Protein AF-A0A2R6AFV0-F1 (afdb_monomer_lite)

Structure (mmCIF, N/CA/C/O backbone):
data_AF-A0A2R6AFV0-F1
#
_entry.id   AF-A0A2R6AFV0-F1
#
loop_
_atom_site.group_PDB
_atom_site.id
_atom_site.type_symbol
_atom_site.label_atom_id
_atom_site.label_alt_id
_atom_site.label_comp_id
_atom_site.label_asym_id
_atom_site.label_entity_id
_atom_site.label_seq_id
_atom_site.pdbx_PDB_ins_code
_atom_site.Cartn_x
_atom_site.Cartn_y
_atom_site.Cartn_z
_atom_site.occupancy
_atom_site.B_iso_or_equiv
_atom_site.auth_seq_id
_atom_site.auth_comp_id
_atom_site.auth_asym_id
_atom_site.auth_atom_id
_atom_site.pdbx_PDB_model_num
ATOM 1 N N . MET A 1 1 ? 17.654 -9.775 -29.555 1.00 35.78 1 M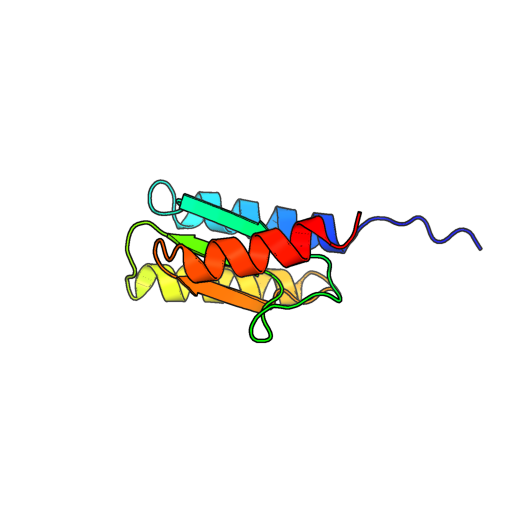ET A N 1
ATOM 2 C CA . MET A 1 1 ? 17.684 -9.976 -28.093 1.00 35.78 1 MET A CA 1
ATOM 3 C C . MET A 1 1 ? 16.243 -9.903 -27.625 1.00 35.78 1 MET A C 1
ATOM 5 O O . MET A 1 1 ? 15.676 -8.821 -27.620 1.00 35.78 1 MET A O 1
ATOM 9 N N . TYR A 1 2 ? 15.601 -11.047 -27.396 1.00 27.02 2 TYR A N 1
ATOM 10 C CA . TYR A 1 2 ? 14.215 -11.068 -26.934 1.00 27.02 2 TYR A CA 1
ATOM 11 C C . TYR A 1 2 ? 14.236 -10.760 -25.439 1.00 27.02 2 TYR A C 1
ATOM 13 O O . TYR A 1 2 ? 14.679 -11.591 -24.649 1.00 27.02 2 TYR A O 1
ATOM 21 N N . LYS A 1 3 ? 13.832 -9.543 -25.060 1.00 35.97 3 LYS A N 1
ATOM 22 C CA . LYS A 1 3 ? 13.525 -9.216 -23.668 1.00 35.97 3 LYS A CA 1
ATOM 23 C C . LYS A 1 3 ? 12.255 -10.010 -23.372 1.00 35.97 3 LYS A C 1
ATOM 25 O O . LYS A 1 3 ? 11.174 -9.629 -23.810 1.00 35.97 3 LYS A O 1
ATOM 30 N N . LEU A 1 4 ? 12.402 -11.191 -22.772 1.00 41.53 4 LEU A N 1
ATOM 31 C CA . LEU A 1 4 ? 11.280 -11.850 -22.118 1.00 41.53 4 LEU A CA 1
ATOM 32 C C . LEU A 1 4 ? 10.716 -10.792 -21.172 1.00 41.53 4 LEU A C 1
ATOM 34 O O . LEU A 1 4 ? 11.382 -10.444 -20.201 1.00 41.53 4 LEU A O 1
ATOM 38 N N . ILE A 1 5 ? 9.552 -10.230 -21.499 1.00 51.50 5 ILE A N 1
ATOM 39 C CA . ILE A 1 5 ? 8.772 -9.397 -20.587 1.00 51.50 5 ILE A CA 1
ATOM 40 C C . ILE A 1 5 ? 8.270 -10.361 -19.508 1.00 51.50 5 ILE A C 1
ATOM 42 O O . ILE A 1 5 ? 7.115 -10.776 -19.491 1.00 51.50 5 ILE A O 1
ATOM 46 N N . ARG A 1 6 ? 9.177 -10.832 -18.647 1.00 49.31 6 ARG A N 1
ATOM 47 C CA . ARG A 1 6 ? 8.790 -11.177 -17.292 1.00 49.31 6 ARG A CA 1
ATOM 48 C C . ARG A 1 6 ? 8.324 -9.857 -16.731 1.00 49.31 6 ARG A C 1
ATOM 50 O O . ARG A 1 6 ? 9.098 -8.907 -16.675 1.00 49.31 6 ARG A O 1
ATOM 57 N N . ASN A 1 7 ? 7.029 -9.772 -16.480 1.00 75.56 7 ASN A N 1
ATOM 58 C CA . ASN A 1 7 ? 6.434 -8.575 -15.932 1.00 75.56 7 ASN A CA 1
ATOM 59 C C . ASN A 1 7 ? 6.852 -8.537 -14.453 1.00 75.56 7 ASN A C 1
ATOM 61 O O . ASN A 1 7 ? 6.094 -8.961 -13.587 1.00 75.56 7 ASN A O 1
ATOM 65 N N . GLU A 1 8 ? 8.117 -8.183 -14.192 1.00 86.38 8 GLU A N 1
ATOM 66 C CA . GLU A 1 8 ? 8.715 -8.074 -12.851 1.00 86.38 8 GLU A CA 1
ATOM 67 C C . GLU A 1 8 ? 7.845 -7.175 -11.970 1.00 86.38 8 GLU A C 1
ATOM 69 O O . GLU A 1 8 ? 7.618 -7.480 -10.803 1.00 86.38 8 GLU A O 1
ATOM 74 N N . TRP A 1 9 ? 7.217 -6.161 -12.571 1.00 90.69 9 TRP A N 1
ATOM 75 C CA . TRP A 1 9 ? 6.177 -5.365 -11.938 1.00 90.69 9 TRP A CA 1
ATOM 76 C C . TRP A 1 9 ? 4.998 -6.199 -11.414 1.00 90.69 9 TRP A C 1
ATOM 78 O O . TRP A 1 9 ? 4.630 -6.081 -10.248 1.00 90.69 9 TRP A O 1
ATOM 88 N N . ASN A 1 10 ? 4.443 -7.112 -12.218 1.00 89.62 10 ASN A N 1
ATOM 89 C CA . ASN A 1 10 ? 3.360 -7.990 -11.761 1.00 89.62 10 ASN A CA 1
ATOM 90 C C . ASN A 1 10 ? 3.806 -8.911 -10.619 1.00 89.62 10 ASN A C 1
ATOM 92 O O . ASN A 1 10 ? 3.003 -9.200 -9.737 1.00 89.62 10 ASN A O 1
ATOM 96 N N . LEU A 1 11 ? 5.058 -9.387 -10.632 1.00 91.81 11 LEU A N 1
ATOM 97 C CA . LEU A 1 11 ? 5.604 -10.197 -9.536 1.00 91.81 11 LEU A CA 1
ATOM 98 C C . LEU A 1 11 ? 5.763 -9.360 -8.262 1.00 91.81 11 LEU A C 1
ATOM 100 O O . LEU A 1 11 ? 5.333 -9.785 -7.194 1.00 91.81 11 LEU A O 1
ATOM 104 N N . THR A 1 12 ? 6.298 -8.147 -8.396 1.00 93.81 12 THR A N 1
ATOM 105 C CA . THR A 1 12 ? 6.441 -7.167 -7.313 1.00 93.81 12 THR A CA 1
ATOM 106 C C . THR A 1 12 ? 5.081 -6.850 -6.682 1.00 93.81 12 THR A C 1
ATOM 108 O O . THR A 1 12 ? 4.912 -6.937 -5.464 1.00 93.81 12 THR A O 1
ATOM 111 N N . LEU A 1 13 ? 4.076 -6.546 -7.512 1.00 93.94 13 LEU A N 1
ATOM 112 C CA . LEU A 1 13 ? 2.716 -6.234 -7.073 1.00 93.94 13 LEU A CA 1
ATOM 113 C C . LEU A 1 13 ? 2.026 -7.444 -6.432 1.00 93.94 13 LEU A C 1
ATOM 115 O O . LEU A 1 13 ? 1.316 -7.287 -5.435 1.00 93.94 13 LEU A O 1
ATOM 119 N N . HIS A 1 14 ? 2.241 -8.646 -6.972 1.00 93.94 14 HIS A N 1
ATOM 120 C CA . HIS A 1 14 ? 1.731 -9.887 -6.393 1.00 93.94 14 HIS A CA 1
ATOM 121 C C . HIS A 1 14 ? 2.318 -10.128 -4.997 1.00 93.94 14 HIS A C 1
ATOM 123 O O . HIS A 1 14 ? 1.565 -10.339 -4.050 1.00 93.94 14 HIS A O 1
ATOM 129 N N . ASP A 1 15 ? 3.640 -10.032 -4.839 1.00 95.62 15 ASP A N 1
ATOM 130 C CA . ASP A 1 15 ? 4.316 -10.215 -3.549 1.00 95.62 15 ASP A CA 1
ATOM 131 C C . ASP A 1 15 ? 3.870 -9.183 -2.506 1.00 95.62 15 ASP A C 1
ATOM 133 O O . ASP A 1 15 ? 3.665 -9.519 -1.334 1.00 95.62 15 ASP A O 1
ATOM 137 N N . PHE A 1 16 ? 3.692 -7.929 -2.926 1.00 96.81 16 PHE A N 1
ATOM 138 C CA . PHE A 1 16 ? 3.142 -6.883 -2.071 1.00 96.81 16 PHE A CA 1
ATOM 139 C C . PHE A 1 16 ? 1.706 -7.201 -1.646 1.00 96.81 16 PHE A C 1
ATOM 141 O O . PHE A 1 16 ? 1.389 -7.159 -0.456 1.00 96.81 16 PHE A O 1
ATOM 148 N N . SER A 1 17 ? 0.856 -7.600 -2.594 1.00 95.44 17 SER A N 1
ATOM 149 C CA . SER A 1 17 ? -0.543 -7.952 -2.330 1.00 95.44 17 SER A CA 1
ATOM 150 C C . SER A 1 17 ? -0.662 -9.137 -1.371 1.00 95.44 17 SER A C 1
ATOM 152 O O . SER A 1 17 ? -1.395 -9.057 -0.386 1.00 95.44 17 SER A O 1
ATOM 154 N N . ASP A 1 18 ? 0.118 -10.198 -1.585 1.00 96.31 18 ASP A N 1
ATOM 155 C CA . ASP A 1 18 ? 0.156 -11.381 -0.720 1.00 96.31 18 ASP A CA 1
ATOM 156 C C . ASP A 1 18 ? 0.557 -11.037 0.718 1.00 96.31 18 ASP A C 1
ATOM 158 O O . ASP A 1 18 ? -0.005 -11.574 1.681 1.00 96.31 18 ASP A O 1
ATOM 162 N N . LYS A 1 19 ? 1.520 -10.124 0.890 1.00 96.38 19 LYS A N 1
ATOM 163 C CA . LYS A 1 19 ? 1.917 -9.628 2.213 1.00 96.38 19 LYS A CA 1
ATOM 164 C C . LYS A 1 19 ? 0.787 -8.865 2.888 1.00 96.38 19 LYS A C 1
ATOM 166 O O . LYS A 1 19 ? 0.513 -9.124 4.060 1.00 96.38 19 LYS A O 1
ATOM 171 N N . LEU A 1 20 ? 0.124 -7.962 2.168 1.00 96.56 20 LEU A N 1
ATOM 172 C CA . LEU A 1 20 ? -0.976 -7.175 2.722 1.00 96.56 20 LEU A CA 1
ATOM 173 C C . LEU A 1 20 ? -2.177 -8.045 3.095 1.00 96.56 20 LEU A C 1
ATOM 175 O O . LEU A 1 20 ? -2.724 -7.864 4.180 1.00 96.56 20 LEU A O 1
ATOM 179 N N . ILE A 1 21 ? -2.539 -9.025 2.262 1.00 95.50 21 ILE A N 1
ATOM 180 C CA . ILE A 1 21 ? -3.626 -9.974 2.550 1.00 95.50 21 ILE A CA 1
ATOM 181 C C . ILE A 1 21 ? -3.362 -10.702 3.874 1.00 95.50 21 ILE A C 1
ATOM 183 O O . ILE A 1 21 ? -4.250 -10.805 4.716 1.00 95.50 21 ILE A O 1
ATOM 187 N N . ARG A 1 22 ? -2.127 -11.168 4.096 1.00 95.56 22 ARG A N 1
ATOM 188 C CA . ARG A 1 22 ? -1.757 -11.876 5.333 1.00 95.56 22 ARG A CA 1
ATOM 189 C C . ARG A 1 22 ? -1.671 -10.956 6.550 1.00 95.56 22 ARG A C 1
ATOM 191 O O . ARG A 1 22 ? -1.993 -11.393 7.649 1.00 95.56 22 ARG A O 1
ATOM 198 N N . ALA A 1 23 ? -1.193 -9.725 6.372 1.00 95.06 23 ALA A N 1
ATOM 199 C CA . ALA A 1 23 ? -0.946 -8.798 7.475 1.00 95.06 23 ALA A CA 1
ATOM 200 C C . ALA A 1 23 ? -2.211 -8.070 7.948 1.00 95.06 23 ALA A C 1
ATOM 202 O O . ALA A 1 23 ? -2.344 -7.784 9.136 1.00 95.06 23 ALA A O 1
ATOM 203 N N . LEU A 1 24 ? -3.118 -7.746 7.026 1.00 95.00 24 LEU A N 1
ATOM 204 C CA . LEU A 1 24 ? -4.305 -6.938 7.301 1.00 95.00 24 LEU A CA 1
ATOM 205 C C . LEU A 1 24 ? -5.587 -7.773 7.412 1.00 95.00 24 LEU A C 1
ATOM 207 O O . LEU A 1 24 ? -6.565 -7.284 7.978 1.00 95.00 24 LEU A O 1
ATOM 211 N N . ASP A 1 25 ? -5.584 -9.013 6.907 1.00 93.12 25 ASP A N 1
ATOM 212 C CA . ASP A 1 25 ? -6.725 -9.935 6.933 1.00 93.12 25 ASP A CA 1
ATOM 213 C C . ASP A 1 25 ? -8.018 -9.224 6.479 1.00 93.12 25 ASP A C 1
ATOM 215 O O . ASP A 1 25 ? -8.068 -8.645 5.392 1.00 93.12 25 ASP A O 1
ATOM 219 N N . LYS A 1 26 ? -9.054 -9.185 7.325 1.00 93.44 26 LYS A N 1
ATOM 220 C CA . LYS A 1 26 ? -10.351 -8.564 7.018 1.00 93.44 26 LYS A CA 1
ATOM 221 C C . LYS A 1 26 ? -10.314 -7.042 6.896 1.00 93.44 26 LYS A C 1
ATOM 223 O O . LYS A 1 26 ? -11.284 -6.467 6.415 1.00 93.44 26 LYS A O 1
ATOM 228 N N . ASN A 1 27 ? -9.248 -6.386 7.359 1.00 95.56 27 ASN A N 1
ATOM 229 C CA . ASN A 1 27 ? -9.125 -4.933 7.263 1.00 95.56 27 ASN A CA 1
ATOM 230 C C . ASN A 1 27 ? -8.679 -4.484 5.865 1.00 95.56 27 ASN A C 1
ATOM 232 O O . ASN A 1 27 ? -8.830 -3.308 5.547 1.00 95.56 27 ASN A O 1
ATOM 236 N N . LEU A 1 28 ? -8.140 -5.379 5.026 1.00 96.75 28 LEU A N 1
ATOM 237 C CA . LEU A 1 28 ? -7.846 -5.066 3.629 1.00 96.75 28 LEU A CA 1
ATOM 238 C C . LEU A 1 28 ? -9.131 -5.118 2.802 1.00 96.75 28 LEU A C 1
ATOM 240 O O . LEU A 1 28 ? -9.775 -6.158 2.702 1.00 96.75 28 LEU A O 1
ATOM 244 N N . VAL A 1 29 ? -9.481 -3.996 2.180 1.00 95.38 29 VAL A N 1
ATOM 245 C CA . VAL A 1 29 ? -10.675 -3.890 1.334 1.00 95.38 29 VAL A CA 1
ATOM 246 C C . VAL A 1 29 ? -10.311 -4.112 -0.126 1.00 95.38 29 VAL A C 1
ATOM 248 O O . VAL A 1 29 ? -11.002 -4.851 -0.824 1.00 95.38 29 VAL A O 1
ATOM 251 N N . MET A 1 30 ? -9.253 -3.453 -0.600 1.00 93.62 30 MET A N 1
ATOM 252 C CA . MET A 1 30 ? -8.877 -3.468 -2.012 1.00 93.62 30 MET A CA 1
ATOM 253 C C . MET A 1 30 ? -7.437 -2.998 -2.213 1.00 93.62 30 MET A C 1
ATOM 255 O O . MET A 1 30 ? -6.919 -2.194 -1.438 1.00 93.62 30 MET A O 1
ATOM 259 N N . ILE A 1 31 ? -6.821 -3.478 -3.291 1.00 94.25 31 ILE A N 1
ATOM 260 C CA . ILE A 1 31 ? -5.541 -2.995 -3.807 1.00 94.25 31 ILE A CA 1
ATOM 261 C C . ILE A 1 31 ? -5.735 -2.692 -5.292 1.00 94.25 31 ILE A C 1
ATOM 263 O O . ILE A 1 31 ? -6.277 -3.526 -6.016 1.00 94.25 31 ILE A O 1
ATOM 267 N N . ILE A 1 32 ? -5.288 -1.520 -5.742 1.00 92.56 32 ILE A N 1
ATOM 268 C CA . ILE A 1 32 ? -5.232 -1.159 -7.162 1.00 92.56 32 ILE A CA 1
ATOM 269 C C . ILE A 1 32 ? -3.776 -0.860 -7.500 1.00 92.56 32 ILE A C 1
ATOM 271 O O . ILE A 1 32 ? -3.224 0.122 -7.013 1.00 92.56 32 ILE A O 1
ATOM 275 N N . GLY A 1 33 ? -3.150 -1.709 -8.311 1.00 91.69 33 GLY A N 1
ATOM 276 C CA . GLY A 1 33 ? -1.847 -1.416 -8.907 1.00 91.69 33 GLY A CA 1
ATOM 277 C C . GLY A 1 33 ? -2.027 -0.797 -10.288 1.00 91.69 33 GLY A C 1
ATOM 278 O O . GLY A 1 33 ? -2.795 -1.318 -11.096 1.00 91.69 33 GLY A O 1
ATOM 279 N N . LEU A 1 34 ? -1.338 0.312 -10.539 1.00 91.06 34 LEU A N 1
ATOM 280 C CA . LEU A 1 34 ? -1.162 0.889 -11.872 1.00 91.06 34 LEU A CA 1
ATOM 281 C C . LEU A 1 34 ? -0.002 0.181 -12.589 1.00 91.06 34 LEU A C 1
ATOM 283 O O . LEU A 1 34 ? 0.587 -0.743 -12.033 1.00 91.06 34 LEU A O 1
ATOM 287 N N . ASP A 1 35 ? 0.338 0.599 -13.807 1.00 87.88 35 ASP A N 1
ATOM 288 C CA . ASP A 1 35 ? 1.620 0.222 -14.416 1.00 87.88 35 ASP A CA 1
ATOM 289 C C . ASP A 1 35 ? 2.799 0.866 -13.668 1.00 87.88 35 ASP A C 1
ATOM 291 O O . ASP A 1 35 ? 2.636 1.904 -13.029 1.00 87.88 35 ASP A O 1
ATOM 295 N N . GLU A 1 36 ? 3.993 0.273 -13.771 1.00 85.62 36 GLU A N 1
ATOM 296 C CA . GLU A 1 36 ? 5.206 0.724 -13.062 1.00 85.62 36 GLU A CA 1
ATOM 297 C C . GLU A 1 36 ? 5.508 2.219 -13.273 1.00 85.62 36 GLU A C 1
ATOM 299 O O . GLU A 1 36 ? 5.820 2.929 -12.316 1.00 85.62 36 GLU A O 1
ATOM 304 N N . ASP A 1 37 ? 5.356 2.696 -14.513 1.00 86.56 37 ASP A N 1
ATOM 305 C CA . ASP A 1 37 ? 5.627 4.081 -14.920 1.00 86.56 37 ASP A CA 1
ATOM 306 C C . ASP A 1 37 ? 4.436 5.036 -14.691 1.00 86.56 37 ASP A C 1
ATOM 308 O O . ASP A 1 37 ? 4.539 6.239 -14.949 1.00 86.56 37 ASP A O 1
ATOM 312 N N . ALA A 1 38 ? 3.288 4.523 -14.243 1.00 87.81 38 ALA A N 1
ATOM 313 C CA . ALA A 1 38 ? 2.076 5.301 -14.018 1.00 87.81 38 ALA A CA 1
ATOM 314 C C . ALA A 1 38 ? 1.897 5.632 -12.531 1.00 87.81 38 ALA A C 1
ATOM 316 O O . ALA A 1 38 ? 2.145 4.811 -11.651 1.00 87.81 3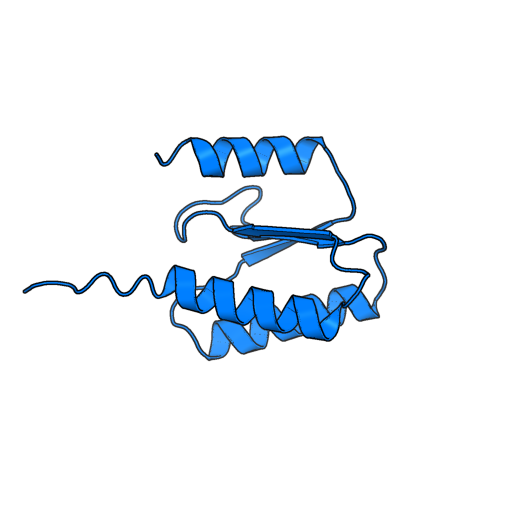8 ALA A O 1
ATOM 317 N N . SER A 1 39 ? 1.416 6.839 -12.232 1.00 89.62 39 SER A N 1
ATOM 318 C CA . SER A 1 39 ? 1.181 7.260 -10.852 1.00 89.62 39 SER A CA 1
ATOM 319 C C . SER A 1 39 ? 0.002 8.220 -10.716 1.00 89.62 39 SER A C 1
ATOM 321 O O . SER A 1 39 ? -0.342 8.973 -11.628 1.00 89.62 39 SER A O 1
ATOM 323 N N . VAL A 1 40 ? -0.613 8.191 -9.537 1.00 89.00 40 VAL A N 1
ATOM 324 C CA . VAL A 1 40 ? -1.594 9.163 -9.052 1.00 89.00 40 VAL A CA 1
ATOM 325 C C . VAL A 1 40 ? -1.086 9.646 -7.693 1.00 89.00 40 VAL A C 1
ATOM 327 O O . VAL A 1 40 ? -0.798 8.835 -6.817 1.00 89.00 40 VAL A O 1
ATOM 330 N N . TYR A 1 41 ? -0.908 10.960 -7.525 1.00 87.94 41 TYR A N 1
ATOM 331 C CA . TYR A 1 41 ? -0.239 11.556 -6.351 1.00 87.94 41 TYR A CA 1
ATOM 332 C C . TYR A 1 41 ? 1.096 10.874 -5.999 1.00 87.94 41 TYR A C 1
ATOM 334 O O . TYR A 1 41 ? 1.306 10.447 -4.863 1.00 87.94 41 TYR A O 1
ATOM 342 N N . ASP A 1 42 ? 1.970 10.712 -6.997 1.00 88.81 42 ASP A N 1
ATOM 343 C CA . ASP A 1 4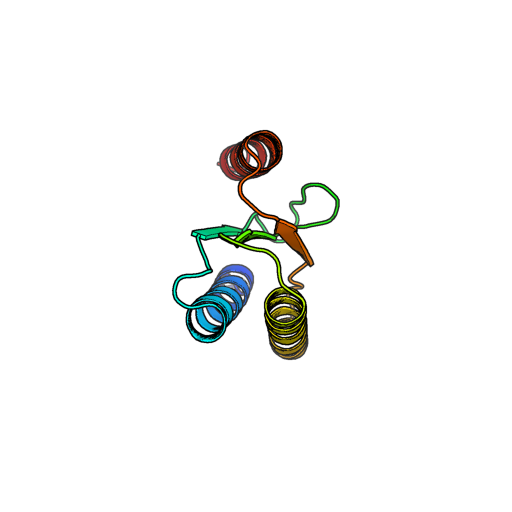2 ? 3.285 10.059 -6.873 1.00 88.81 42 ASP A CA 1
ATOM 344 C C . ASP A 1 42 ? 3.235 8.600 -6.368 1.00 88.81 42 ASP A C 1
ATOM 346 O O . ASP A 1 42 ? 4.257 8.016 -5.999 1.00 88.81 42 ASP A O 1
ATOM 350 N N . SER A 1 43 ? 2.048 7.987 -6.374 1.00 93.06 43 SER A N 1
ATOM 351 C CA . SER A 1 43 ? 1.807 6.615 -5.935 1.00 93.06 43 SER A CA 1
ATOM 352 C C . SER A 1 43 ? 1.344 5.761 -7.113 1.00 93.06 43 SER A C 1
ATOM 354 O O . SER A 1 43 ? 0.403 6.123 -7.818 1.00 93.06 43 SER A O 1
ATOM 356 N N . ASN A 1 44 ? 1.997 4.623 -7.330 1.00 94.25 44 ASN A N 1
ATOM 357 C CA . ASN A 1 44 ? 1.634 3.649 -8.364 1.00 94.25 44 ASN A CA 1
ATOM 358 C C . ASN A 1 44 ? 0.742 2.519 -7.822 1.00 94.25 44 ASN A C 1
ATOM 360 O O . ASN A 1 44 ? 0.196 1.733 -8.593 1.00 94.25 44 ASN A O 1
ATOM 364 N N . VAL A 1 45 ? 0.538 2.459 -6.502 1.00 95.62 45 VAL A N 1
ATOM 365 C CA . VAL A 1 45 ? -0.370 1.506 -5.856 1.00 95.62 45 VAL A CA 1
ATOM 366 C C . VAL A 1 45 ? -1.308 2.226 -4.891 1.00 95.62 45 VAL A C 1
ATOM 368 O O . VAL A 1 45 ? -0.870 2.987 -4.035 1.00 95.62 45 VAL A O 1
ATOM 371 N N . LEU A 1 46 ? -2.604 1.944 -4.974 1.00 96.25 46 LEU A N 1
ATOM 372 C CA . LEU A 1 46 ? -3.594 2.337 -3.975 1.00 96.25 46 LEU A CA 1
ATOM 373 C C . LEU A 1 46 ? -3.905 1.150 -3.066 1.00 96.25 46 LEU A C 1
ATOM 375 O O . LEU A 1 46 ? -4.261 0.071 -3.538 1.00 96.25 46 LEU A O 1
ATOM 379 N N . VAL A 1 47 ? -3.825 1.369 -1.757 1.00 96.69 47 VAL A N 1
ATOM 380 C CA . VAL A 1 47 ? -4.218 0.409 -0.725 1.00 96.69 47 VAL A CA 1
ATOM 381 C C . VAL A 1 47 ? -5.410 0.976 0.031 1.00 96.69 47 VAL A C 1
ATOM 383 O O . VAL A 1 47 ? -5.319 2.030 0.665 1.00 96.69 47 VAL A O 1
ATOM 386 N N . VAL A 1 48 ? -6.526 0.253 -0.015 1.00 95.94 48 VAL A N 1
ATOM 387 C CA . VAL A 1 48 ? -7.766 0.629 0.661 1.00 95.94 48 VAL A CA 1
ATOM 388 C C . VAL A 1 48 ? -8.020 -0.322 1.813 1.00 95.94 48 VAL A C 1
ATOM 390 O O . VAL A 1 48 ? -8.071 -1.542 1.636 1.00 95.94 48 VAL A O 1
ATOM 393 N N . VAL A 1 49 ? -8.215 0.248 2.995 1.00 96.88 49 VAL A N 1
ATOM 394 C CA . VAL A 1 49 ? -8.514 -0.486 4.226 1.00 96.88 49 VAL A CA 1
ATOM 395 C C . VAL A 1 49 ? -9.860 -0.070 4.814 1.00 96.88 49 VAL A C 1
ATOM 397 O O . VAL A 1 49 ? -10.378 1.002 4.505 1.00 96.88 49 VAL A O 1
ATOM 400 N N . ASP A 1 50 ? -10.440 -0.919 5.658 1.00 96.12 50 ASP A N 1
ATOM 401 C CA . ASP A 1 50 ? -11.710 -0.623 6.331 1.00 96.12 50 ASP A CA 1
ATOM 402 C C . ASP A 1 50 ? -11.512 0.440 7.422 1.00 96.12 50 ASP A C 1
ATOM 404 O O . ASP A 1 50 ? -12.254 1.417 7.509 1.00 96.12 50 ASP A O 1
ATOM 408 N N . SER A 1 51 ? -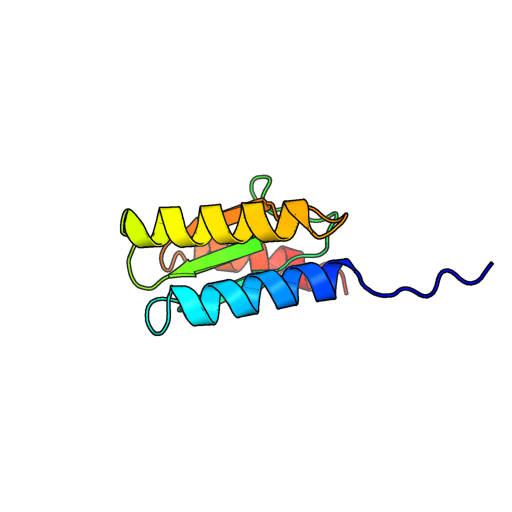10.433 0.309 8.198 1.00 95.88 51 SER A N 1
ATOM 409 C CA . SER A 1 51 ? -10.039 1.272 9.225 1.00 95.88 51 SER A CA 1
ATOM 410 C C . SER A 1 51 ? -8.533 1.551 9.216 1.00 95.88 51 SER A C 1
ATOM 412 O O . SER A 1 51 ? -7.709 0.675 8.934 1.00 95.88 51 SER A O 1
ATOM 414 N N . LEU A 1 52 ? -8.165 2.797 9.533 1.00 95.25 52 LEU A N 1
ATOM 415 C CA . LEU A 1 52 ? -6.772 3.223 9.668 1.00 95.25 52 LEU A CA 1
ATOM 416 C C . LEU A 1 52 ? -6.343 3.186 11.134 1.00 95.25 52 LEU A C 1
ATOM 418 O O . LEU A 1 52 ? -6.810 3.989 11.941 1.00 95.25 52 LEU A O 1
ATOM 422 N N . SER A 1 53 ? -5.387 2.315 11.447 1.00 95.19 53 SER A N 1
ATOM 423 C CA . SER A 1 53 ? -4.673 2.300 12.725 1.00 95.19 53 SER A CA 1
ATOM 424 C C . SER A 1 53 ? -3.165 2.477 12.513 1.00 95.19 53 SER A C 1
ATOM 426 O O . SER A 1 53 ? -2.666 2.412 11.384 1.00 95.19 53 SER A O 1
ATOM 428 N N . GLU A 1 54 ? -2.417 2.726 13.589 1.00 95.75 54 GLU A N 1
ATOM 429 C CA . GLU A 1 54 ? -0.954 2.817 13.513 1.00 95.75 54 GLU A CA 1
ATOM 430 C C . GLU A 1 54 ? -0.335 1.473 13.094 1.00 95.75 54 GLU A C 1
ATOM 432 O O . GLU A 1 54 ? 0.609 1.441 12.306 1.00 95.75 54 GLU A O 1
ATOM 437 N N . GLU A 1 55 ? -0.909 0.362 13.554 1.00 95.62 55 GLU A N 1
ATOM 438 C CA . GLU A 1 55 ? -0.513 -0.998 13.186 1.00 95.62 55 GLU A CA 1
ATOM 439 C C . GLU A 1 55 ? -0.703 -1.247 11.690 1.00 95.62 55 GLU A C 1
ATOM 441 O O . GLU A 1 55 ? 0.195 -1.781 11.045 1.00 95.62 55 GLU A O 1
ATOM 446 N N . VAL A 1 56 ? -1.825 -0.796 11.118 1.00 96.69 56 VAL A N 1
ATOM 447 C CA . VAL A 1 56 ? -2.095 -0.902 9.675 1.00 96.69 56 VAL A CA 1
ATOM 448 C C . VAL A 1 56 ? -1.068 -0.105 8.875 1.00 96.69 56 VAL A C 1
ATOM 450 O O . VAL A 1 56 ? -0.487 -0.626 7.926 1.00 96.69 56 VAL A O 1
ATOM 453 N N . ARG A 1 57 ? -0.787 1.141 9.281 1.00 96.94 57 ARG A N 1
ATOM 454 C CA . ARG A 1 57 ? 0.225 1.984 8.621 1.00 96.94 57 ARG A CA 1
ATOM 455 C C . ARG A 1 57 ? 1.604 1.330 8.658 1.00 96.94 57 ARG A C 1
ATOM 457 O O . ARG A 1 57 ? 2.279 1.281 7.634 1.00 96.94 57 ARG A O 1
ATOM 464 N N . LYS A 1 58 ? 2.004 0.799 9.818 1.00 97.25 58 LYS A N 1
ATOM 465 C CA . LYS A 1 58 ? 3.276 0.081 9.979 1.00 97.25 58 LYS A CA 1
ATOM 466 C C . LYS A 1 58 ? 3.324 -1.173 9.115 1.00 97.25 58 LYS A C 1
ATOM 468 O O . LYS A 1 58 ? 4.315 -1.374 8.429 1.00 97.25 58 LYS A O 1
ATOM 473 N N . ALA A 1 59 ? 2.260 -1.972 9.098 1.00 96.88 59 ALA A N 1
ATOM 474 C CA . ALA A 1 59 ? 2.195 -3.193 8.303 1.00 96.88 59 ALA A CA 1
ATOM 475 C C . ALA A 1 59 ? 2.361 -2.913 6.802 1.00 96.88 59 ALA A C 1
ATOM 477 O O . ALA A 1 59 ? 3.159 -3.576 6.142 1.00 96.88 59 ALA A O 1
ATOM 478 N N . VAL A 1 60 ? 1.663 -1.901 6.274 1.00 97.00 60 VAL A N 1
ATOM 479 C CA . VAL A 1 60 ? 1.769 -1.514 4.858 1.00 97.00 60 VAL A CA 1
ATOM 480 C C . VAL A 1 60 ? 3.163 -0.966 4.539 1.00 97.00 60 VAL A C 1
ATOM 482 O O . VAL A 1 60 ? 3.769 -1.378 3.551 1.00 97.00 60 VAL A O 1
ATOM 485 N N . ALA A 1 61 ? 3.712 -0.102 5.399 1.00 97.25 61 ALA A N 1
ATOM 486 C CA . ALA A 1 61 ? 5.056 0.444 5.222 1.00 97.25 61 ALA A CA 1
ATOM 487 C C . ALA A 1 61 ? 6.138 -0.648 5.240 1.00 97.25 61 ALA A C 1
ATOM 489 O O . ALA A 1 61 ? 6.996 -0.675 4.360 1.00 97.25 61 ALA A O 1
ATOM 490 N N . SER A 1 62 ? 6.080 -1.572 6.204 1.00 97.12 62 SER A N 1
ATOM 491 C CA . SER A 1 62 ? 6.998 -2.711 6.286 1.00 97.12 62 SER A CA 1
ATOM 492 C C . SER A 1 62 ? 6.880 -3.621 5.065 1.00 97.12 62 SER A C 1
ATOM 494 O O . SER A 1 62 ? 7.899 -4.024 4.514 1.00 97.12 62 SER A O 1
ATOM 496 N N . ALA A 1 63 ? 5.660 -3.897 4.592 1.00 97.06 63 ALA A N 1
ATOM 497 C CA . ALA A 1 63 ? 5.457 -4.695 3.387 1.00 97.06 63 ALA A CA 1
ATOM 498 C C . ALA A 1 63 ? 6.078 -4.037 2.146 1.00 97.06 63 ALA A C 1
ATOM 500 O O . ALA A 1 63 ? 6.735 -4.727 1.371 1.00 97.06 63 ALA A O 1
ATOM 501 N N . ALA A 1 64 ? 5.910 -2.721 1.977 1.00 96.69 64 ALA A N 1
ATOM 502 C CA . ALA A 1 64 ? 6.476 -1.987 0.847 1.00 96.69 64 ALA A CA 1
ATOM 503 C C . ALA A 1 64 ? 8.010 -1.977 0.894 1.00 96.69 64 ALA A C 1
ATOM 505 O O . ALA A 1 64 ? 8.649 -2.259 -0.114 1.00 96.69 64 ALA A O 1
ATOM 506 N N . LEU A 1 65 ? 8.603 -1.728 2.068 1.00 96.50 65 LEU A N 1
ATOM 507 C CA . LEU A 1 65 ? 10.057 -1.773 2.252 1.00 96.50 65 LEU A CA 1
ATOM 508 C C . LEU A 1 65 ? 10.625 -3.155 1.911 1.00 96.50 65 LEU A C 1
ATOM 510 O O . LEU A 1 65 ? 11.532 -3.260 1.095 1.00 96.50 65 LEU A O 1
ATOM 514 N N . GLU A 1 66 ? 10.050 -4.220 2.470 1.00 96.00 66 GLU A N 1
ATOM 515 C CA . GLU A 1 66 ? 10.529 -5.585 2.228 1.00 96.00 66 GLU A CA 1
ATOM 516 C C . GLU A 1 66 ? 10.395 -6.033 0.767 1.00 96.00 66 GLU A C 1
ATOM 518 O O . GLU A 1 66 ? 11.150 -6.897 0.324 1.00 96.00 66 GLU A O 1
ATOM 523 N N . VAL A 1 67 ? 9.399 -5.525 0.036 1.00 95.56 67 VAL A N 1
ATOM 524 C CA . VAL A 1 67 ? 9.218 -5.819 -1.394 1.00 95.56 67 VAL A CA 1
ATOM 525 C C . VAL A 1 67 ? 10.206 -5.008 -2.227 1.00 95.56 67 VAL A C 1
ATOM 527 O O . VAL A 1 67 ? 10.897 -5.590 -3.057 1.00 95.56 67 VAL A O 1
ATOM 530 N N . ASN A 1 68 ? 10.348 -3.712 -1.949 1.00 94.44 68 ASN A N 1
ATOM 531 C CA . ASN A 1 68 ? 11.273 -2.827 -2.663 1.00 94.44 68 ASN A CA 1
ATOM 532 C C . ASN A 1 68 ? 12.749 -3.204 -2.444 1.00 94.44 68 ASN A C 1
ATOM 534 O O . ASN A 1 68 ? 13.592 -2.884 -3.271 1.00 94.44 68 ASN A O 1
ATOM 538 N N . GLU A 1 69 ? 13.087 -3.891 -1.349 1.00 94.56 69 GLU A N 1
ATOM 539 C CA . GLU A 1 69 ? 14.429 -4.458 -1.142 1.00 94.56 69 GLU A CA 1
ATOM 540 C C . GLU A 1 69 ? 14.687 -5.730 -1.969 1.00 94.56 69 GLU A C 1
ATOM 542 O O . GLU A 1 69 ? 15.841 -6.103 -2.185 1.00 94.56 69 GLU A O 1
ATOM 547 N N . LYS A 1 70 ? 13.630 -6.433 -2.394 1.00 92.56 70 LYS A N 1
ATOM 548 C CA . LYS A 1 70 ? 13.720 -7.731 -3.087 1.00 92.56 70 LYS A CA 1
ATOM 549 C C . LYS A 1 70 ? 13.584 -7.634 -4.597 1.00 92.56 70 LYS A C 1
ATOM 551 O O . LYS A 1 70 ? 14.083 -8.516 -5.292 1.00 92.56 70 LYS A O 1
ATOM 556 N N . HIS A 1 71 ? 12.884 -6.616 -5.076 1.00 90.25 71 HIS A N 1
ATOM 557 C CA . HIS A 1 71 ? 12.549 -6.423 -6.481 1.00 90.25 71 HIS A CA 1
ATOM 558 C C . HIS A 1 71 ? 13.228 -5.162 -7.020 1.00 90.25 71 HIS A C 1
ATOM 560 O O . HIS A 1 71 ? 13.512 -4.237 -6.266 1.00 90.25 71 HIS A O 1
ATOM 566 N N . GLU A 1 72 ? 13.504 -5.123 -8.326 1.00 86.69 72 GLU A N 1
ATOM 567 C CA . GLU A 1 72 ? 14.065 -3.923 -8.972 1.00 86.69 72 GLU A CA 1
ATOM 568 C C . GLU A 1 72 ? 13.020 -2.802 -9.110 1.00 86.69 72 GLU A C 1
ATOM 570 O O . GLU A 1 72 ? 13.372 -1.622 -9.079 1.00 86.69 72 GLU A O 1
ATOM 575 N N . CYS A 1 73 ? 11.742 -3.171 -9.238 1.00 89.12 73 CYS A N 1
ATOM 576 C CA . CYS A 1 73 ? 10.624 -2.239 -9.319 1.00 89.12 73 CYS A CA 1
ATOM 577 C C . CYS A 1 73 ? 10.284 -1.656 -7.939 1.00 89.12 73 CYS A C 1
ATOM 579 O O . CYS A 1 73 ? 10.365 -2.339 -6.916 1.00 89.12 73 CYS A O 1
ATOM 581 N N . VAL A 1 74 ? 9.822 -0.403 -7.915 1.00 92.56 74 VAL A N 1
ATOM 582 C CA . VAL A 1 74 ? 9.478 0.306 -6.674 1.00 92.56 74 VAL A CA 1
ATOM 583 C C . VAL A 1 74 ? 7.963 0.404 -6.508 1.00 92.56 74 VAL A C 1
ATOM 585 O O . VAL A 1 74 ? 7.272 1.028 -7.309 1.00 92.56 74 VAL A O 1
ATOM 588 N N . ILE A 1 75 ? 7.446 -0.149 -5.413 1.00 94.44 75 ILE A N 1
ATOM 589 C CA . ILE A 1 75 ? 6.099 0.128 -4.911 1.00 94.44 75 ILE A CA 1
ATOM 590 C C . ILE A 1 75 ? 6.116 1.486 -4.202 1.00 94.44 75 ILE A C 1
ATOM 592 O O . ILE A 1 75 ? 6.761 1.648 -3.160 1.00 94.44 75 ILE A O 1
ATOM 596 N N . SER A 1 76 ? 5.362 2.441 -4.743 1.00 94.94 76 SER A N 1
ATOM 597 C CA . SER A 1 76 ? 4.994 3.700 -4.094 1.00 94.94 76 SER A CA 1
ATOM 598 C C . SER A 1 76 ? 3.496 3.668 -3.808 1.00 94.94 76 SER A C 1
ATOM 600 O O . SER A 1 76 ? 2.678 3.660 -4.731 1.00 94.94 76 SER A O 1
ATOM 602 N N . TYR A 1 77 ? 3.123 3.589 -2.532 1.00 95.56 77 TYR A N 1
ATOM 603 C CA . TYR A 1 77 ? 1.740 3.334 -2.142 1.00 95.56 77 TYR A CA 1
ATOM 604 C C . TYR A 1 77 ? 1.040 4.573 -1.580 1.00 95.56 77 TYR A C 1
ATOM 606 O O . TYR A 1 77 ? 1.603 5.326 -0.785 1.00 95.56 77 TYR A O 1
ATOM 614 N N . TYR A 1 78 ? -0.247 4.693 -1.896 1.00 95.88 78 TYR A N 1
ATOM 615 C CA . TYR A 1 78 ? -1.188 5.559 -1.203 1.00 95.88 78 TYR A CA 1
ATOM 616 C C . TYR A 1 78 ? -2.087 4.702 -0.312 1.00 95.88 78 TYR A C 1
ATOM 618 O O . TYR A 1 78 ? -2.745 3.780 -0.789 1.00 95.88 78 TYR A O 1
ATOM 626 N N . LEU A 1 79 ? -2.121 4.985 0.990 1.00 95.62 79 LEU A N 1
ATOM 627 C CA . LEU A 1 79 ? -2.937 4.249 1.956 1.00 95.62 79 LEU A CA 1
ATOM 628 C C . LEU A 1 79 ? -4.121 5.102 2.409 1.00 95.62 79 LEU A C 1
ATOM 630 O O . LEU A 1 79 ? -3.933 6.174 2.984 1.00 95.62 79 LEU A O 1
ATOM 634 N N . THR A 1 80 ? -5.334 4.589 2.222 1.00 95.31 80 THR A N 1
ATOM 635 C CA . THR A 1 80 ? -6.565 5.296 2.583 1.00 95.31 80 THR A CA 1
ATOM 636 C C . THR A 1 80 ? -7.656 4.353 3.084 1.00 95.31 80 THR A C 1
ATOM 638 O O . THR A 1 80 ? -7.609 3.141 2.874 1.00 95.31 80 THR A O 1
ATOM 641 N N . THR A 1 81 ? -8.665 4.911 3.748 1.00 94.62 81 THR A N 1
ATOM 642 C CA . THR A 1 81 ? -9.986 4.272 3.834 1.00 94.62 81 THR A CA 1
ATOM 643 C C . THR A 1 81 ? -10.763 4.492 2.537 1.00 94.62 81 THR A C 1
ATOM 645 O O . THR A 1 81 ? -10.292 5.212 1.657 1.00 94.62 81 THR A O 1
ATOM 648 N N . LYS A 1 82 ? -11.962 3.912 2.402 1.00 88.06 82 LYS A N 1
ATOM 649 C CA . LYS A 1 82 ? -12.837 4.156 1.241 1.00 88.06 82 LYS A CA 1
ATOM 650 C C . LYS A 1 82 ? -12.995 5.660 0.959 1.00 88.06 82 LYS A C 1
ATOM 652 O O . LYS A 1 82 ? -13.653 6.364 1.721 1.00 88.06 82 LYS A O 1
ATOM 657 N N . ASP A 1 83 ? -12.393 6.112 -0.139 1.00 88.88 83 ASP A N 1
ATOM 658 C CA . ASP A 1 83 ? -12.511 7.455 -0.707 1.00 88.88 83 ASP A CA 1
ATOM 659 C C . ASP A 1 83 ? -12.830 7.299 -2.196 1.00 88.88 83 ASP A C 1
ATOM 661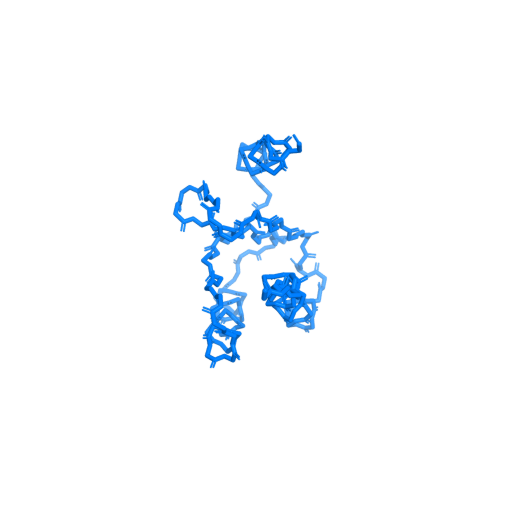 O O . ASP A 1 83 ? -11.983 6.890 -2.988 1.00 88.88 83 ASP A O 1
ATOM 665 N N . GLU A 1 84 ? -14.076 7.590 -2.563 1.00 84.31 84 GLU A N 1
ATOM 666 C CA . GLU A 1 84 ? -14.588 7.399 -3.924 1.00 84.31 84 GLU A CA 1
ATOM 667 C C . GLU A 1 84 ? -13.826 8.230 -4.964 1.00 84.31 84 GLU A C 1
ATOM 669 O O . GLU A 1 84 ? -13.638 7.777 -6.088 1.00 84.31 84 GLU A O 1
ATOM 674 N N . ARG A 1 85 ? -13.316 9.415 -4.597 1.00 87.94 85 ARG A N 1
ATOM 675 C CA . ARG A 1 85 ? -12.597 10.273 -5.551 1.00 87.94 85 ARG A CA 1
ATOM 676 C C . ARG A 1 85 ? -11.249 9.676 -5.924 1.00 87.94 85 ARG A C 1
ATOM 678 O O . ARG A 1 85 ? -10.883 9.681 -7.095 1.00 87.94 85 ARG A O 1
ATOM 685 N N . LEU A 1 86 ? -10.529 9.154 -4.932 1.00 87.38 86 LEU A N 1
ATOM 686 C CA . LEU A 1 86 ? -9.244 8.494 -5.156 1.00 87.38 86 LEU A CA 1
ATOM 687 C C . LEU A 1 86 ? -9.412 7.206 -5.961 1.00 87.38 86 LEU A C 1
ATOM 689 O O . LEU A 1 86 ? -8.610 6.938 -6.852 1.00 87.38 86 LEU A O 1
ATOM 693 N N . LEU A 1 87 ? -10.470 6.439 -5.687 1.00 88.81 87 LEU A N 1
ATOM 694 C CA . LEU A 1 87 ? -10.807 5.253 -6.474 1.00 88.81 87 LEU A CA 1
ATOM 695 C C . LEU A 1 87 ? -11.021 5.604 -7.945 1.00 88.81 87 LEU A C 1
ATOM 697 O O . LEU A 1 87 ? -10.368 5.019 -8.805 1.00 88.81 87 LEU A O 1
ATOM 701 N N . ASP A 1 88 ? -11.847 6.613 -8.225 1.00 89.25 88 ASP A N 1
ATOM 702 C CA . ASP A 1 88 ? -12.117 7.060 -9.590 1.00 89.25 88 ASP A CA 1
ATOM 703 C C . ASP A 1 88 ? -10.843 7.509 -10.323 1.00 89.25 88 ASP A C 1
ATOM 705 O O . ASP A 1 88 ? -10.702 7.279 -11.525 1.00 89.25 88 ASP A O 1
ATOM 709 N N . GLU A 1 89 ? -9.917 8.186 -9.639 1.00 90.44 89 GLU A N 1
ATOM 710 C CA . GLU A 1 89 ? -8.657 8.644 -10.238 1.00 90.44 89 GLU A CA 1
ATOM 711 C C . GLU A 1 89 ? -7.727 7.477 -10.582 1.00 90.44 89 GLU A C 1
ATOM 713 O O . GLU A 1 89 ? -7.245 7.397 -11.716 1.00 90.44 89 GLU A O 1
ATOM 718 N N . PHE A 1 90 ? -7.533 6.537 -9.654 1.00 90.50 90 PHE A N 1
ATOM 719 C CA . PHE A 1 90 ? -6.733 5.337 -9.905 1.00 90.50 90 PHE A CA 1
ATOM 720 C C . PHE A 1 90 ? -7.362 4.446 -10.986 1.00 90.50 90 PHE A C 1
ATOM 722 O O . PHE A 1 90 ? -6.658 3.989 -11.885 1.00 90.50 90 PHE A O 1
ATOM 729 N N . GLU A 1 91 ? -8.682 4.244 -10.971 1.00 87.62 91 GLU A N 1
ATOM 730 C CA . GLU A 1 91 ? -9.382 3.456 -11.992 1.00 87.62 91 GLU A CA 1
ATOM 731 C C . GLU A 1 91 ? -9.310 4.098 -13.382 1.00 87.62 91 GLU A C 1
ATOM 733 O O . GLU A 1 91 ? -9.157 3.391 -14.383 1.00 87.62 91 GLU A O 1
ATOM 738 N N . LYS A 1 92 ? -9.390 5.431 -13.483 1.00 89.62 92 LYS A N 1
ATOM 739 C CA . LYS A 1 92 ? -9.224 6.138 -14.765 1.00 89.62 92 LYS A CA 1
ATOM 740 C C . LYS A 1 92 ? -7.841 5.906 -15.352 1.00 89.62 92 LYS A C 1
ATOM 742 O O . LYS A 1 92 ? -7.744 5.608 -16.542 1.00 89.62 92 LYS A O 1
ATOM 747 N N . VAL A 1 93 ? -6.788 6.028 -14.543 1.00 86.88 93 VAL A N 1
ATOM 748 C CA . VAL A 1 93 ? -5.413 5.812 -15.014 1.00 86.88 93 VAL A CA 1
ATOM 749 C C . VAL A 1 93 ? -5.206 4.348 -15.392 1.00 86.88 93 VAL A C 1
ATOM 751 O O . VAL A 1 93 ? -4.762 4.082 -16.505 1.00 86.88 93 VAL A O 1
ATOM 754 N N . ALA A 1 94 ? -5.641 3.404 -14.551 1.00 80.94 94 ALA A N 1
ATOM 755 C CA . ALA A 1 94 ? -5.548 1.971 -14.835 1.00 80.94 94 ALA A CA 1
ATOM 756 C C . ALA A 1 94 ? -6.254 1.568 -16.146 1.00 80.94 94 ALA A C 1
ATOM 758 O O . ALA A 1 94 ? -5.787 0.692 -16.869 1.00 80.94 94 ALA A O 1
ATOM 759 N N . ASN A 1 95 ? -7.373 2.218 -16.485 1.00 80.62 95 ASN A N 1
ATOM 760 C CA . ASN A 1 95 ? -8.109 1.946 -17.723 1.00 80.62 95 ASN A CA 1
ATOM 761 C C . ASN A 1 95 ? -7.598 2.722 -18.949 1.00 80.62 95 ASN A C 1
ATOM 763 O O . ASN A 1 95 ? -7.973 2.375 -20.068 1.00 80.62 95 ASN A O 1
ATOM 767 N N . SER A 1 96 ? -6.769 3.754 -18.763 1.00 75.31 96 SER A N 1
ATOM 768 C CA . SER A 1 96 ? -6.247 4.586 -19.859 1.00 75.31 96 SER A CA 1
ATOM 769 C C . SER A 1 96 ? -5.054 3.958 -20.589 1.00 75.31 96 SER A C 1
ATOM 771 O O . SER A 1 96 ? -4.684 4.446 -21.653 1.00 75.31 96 SER A O 1
ATOM 773 N N . ILE A 1 97 ? -4.466 2.885 -20.046 1.00 59.84 97 ILE A N 1
ATOM 774 C CA . ILE A 1 97 ? -3.263 2.216 -20.582 1.00 59.84 97 ILE A CA 1
ATOM 775 C C . ILE A 1 97 ? -3.622 0.900 -21.320 1.00 59.84 97 ILE A C 1
ATOM 777 O O . ILE A 1 97 ? -2.820 -0.023 -21.423 1.00 59.84 97 ILE A O 1
ATOM 781 N N . LYS A 1 98 ? -4.850 0.792 -21.849 1.00 47.41 98 LYS A N 1
ATOM 782 C CA . LYS A 1 98 ? -5.280 -0.333 -22.704 1.00 47.41 98 LYS A CA 1
ATOM 783 C C . LYS A 1 98 ? -5.017 -0.102 -24.186 1.00 47.41 98 LYS A C 1
ATOM 785 O O . LYS A 1 98 ? -5.280 1.021 -24.668 1.00 47.41 98 LYS A O 1
#

Ra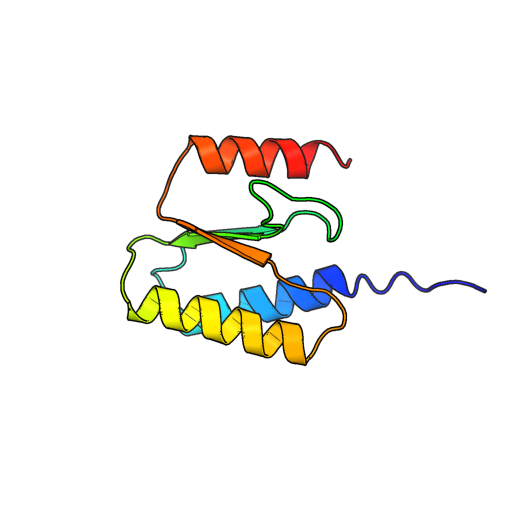dius of gyration: 13.56 Å; chains: 1; bounding box: 32×23×42 Å

pLDDT: mean 88.46, std 14.4, range [27.02, 97.25]

Organism: NCBI:txid1978154

Secondary structure (DSSP, 8-state):
-------HHHHHHHHHHHHHHHHHGGGEEEEEE--TT--BTTBSEEEEESS--HHHHHHHHHHHHHHHTTSSS---EEEEE--HHHHHHHHHHHHHT-

Foldseek 3Di:
DDPPPPVLVVVLVVQLVVQLCVQCPQQWDDKFAARLPDDDPNFRMETEGQDDDPSNVVSSVVSQVVSVVVGVGHGGYDYDYDDPVVVVVSVVRRVVVD

Sequence (98 aa):
MYKLIRNEWNLTLHDFSDKLIRALDKNLVMIIGLDEDASVYDSNVLVVVDSLSEEVRKAVASAALEVNEKHECVISYYLTTKDERLLDEFEKVANSIK